Protein AF-D4J8K8-F1 (afdb_monomer_lite)

Radius of gyration: 15.93 Å; chains: 1; bounding box: 32×34×40 Å

Secondary structure (DSSP, 8-state):
----PPPHHHHHHHHHHHHHHHHHHHHHHHTTT-SS-EEEEE-TTS-EEEEETTTTEEEEE-TT---EEEE-------

Structure (mmCIF, N/CA/C/O backbone):
data_AF-D4J8K8-F1
#
_entry.id   AF-D4J8K8-F1
#
loop_
_atom_site.group_PDB
_atom_site.id
_atom_site.type_symbol
_atom_site.label_atom_id
_atom_site.label_alt_id
_atom_site.label_comp_id
_atom_site.label_asym_id
_atom_site.label_entity_id
_atom_site.label_seq_id
_atom_site.pdbx_PDB_ins_code
_atom_site.Cartn_x
_atom_site.Cartn_y
_atom_site.Cartn_z
_atom_site.occupancy
_atom_site.B_iso_or_equiv
_atom_site.auth_seq_id
_atom_site.auth_comp_id
_atom_site.auth_asym_id
_atom_site.auth_atom_id
_atom_site.pdbx_PDB_model_num
ATOM 1 N N . MET A 1 1 ? -17.046 11.919 19.368 1.00 47.59 1 MET A N 1
ATOM 2 C CA . MET A 1 1 ? -17.025 10.477 19.045 1.00 47.59 1 MET A CA 1
ATOM 3 C C . MET A 1 1 ? -15.786 9.886 19.685 1.00 47.59 1 MET A C 1
ATOM 5 O O . MET A 1 1 ? -14.707 10.407 19.437 1.00 47.59 1 MET A O 1
ATOM 9 N N . GLU A 1 2 ? -15.925 8.874 20.538 1.00 55.88 2 GLU A N 1
ATOM 10 C CA . GLU A 1 2 ? -14.761 8.135 21.034 1.00 55.88 2 GLU A CA 1
ATOM 11 C C . GLU A 1 2 ? -14.184 7.301 19.889 1.00 55.88 2 GLU A C 1
ATOM 13 O O . GLU A 1 2 ? -14.870 6.458 19.310 1.00 55.88 2 GLU A O 1
ATOM 18 N N . VAL A 1 3 ? -12.929 7.570 19.531 1.00 67.75 3 VAL A N 1
ATOM 19 C CA . VAL A 1 3 ? -12.178 6.729 18.599 1.00 67.75 3 VAL A CA 1
ATOM 20 C C . VAL A 1 3 ? -11.953 5.397 19.305 1.00 67.75 3 VAL A C 1
ATOM 22 O O . VAL A 1 3 ? -11.214 5.340 20.290 1.00 67.75 3 VAL A O 1
ATOM 25 N N . LYS A 1 4 ? -12.602 4.328 18.832 1.00 78.62 4 LYS A N 1
ATOM 26 C CA . LYS A 1 4 ? -12.292 2.974 19.301 1.00 78.62 4 LYS A CA 1
ATOM 27 C C . LYS A 1 4 ? -10.825 2.703 18.981 1.00 78.62 4 LYS A C 1
ATOM 29 O O . LYS A 1 4 ? -10.449 2.612 17.816 1.00 78.62 4 LYS A O 1
ATOM 34 N N . LYS A 1 5 ? -9.990 2.634 20.018 1.00 83.94 5 LYS A N 1
ATOM 35 C CA . LYS A 1 5 ? -8.591 2.235 19.869 1.00 83.94 5 LYS A CA 1
ATOM 36 C C . LYS A 1 5 ? -8.560 0.753 19.524 1.00 83.94 5 LYS A C 1
ATOM 38 O O . LYS A 1 5 ? -9.105 -0.048 20.278 1.00 83.94 5 LYS A O 1
ATOM 43 N N . LEU A 1 6 ? -7.923 0.419 18.407 1.00 87.12 6 LEU A N 1
ATOM 44 C CA . LEU A 1 6 ? -7.617 -0.965 18.069 1.00 87.12 6 LEU A CA 1
ATOM 45 C C . LEU A 1 6 ? -6.620 -1.517 19.091 1.00 87.12 6 LEU A C 1
ATOM 47 O O . LEU A 1 6 ? -5.655 -0.843 19.466 1.00 87.12 6 LEU A O 1
ATOM 51 N N . SER A 1 7 ? -6.855 -2.741 19.537 1.00 93.88 7 SER A N 1
ATOM 52 C CA . SER A 1 7 ? -5.878 -3.524 20.280 1.00 93.88 7 SER A CA 1
ATOM 53 C C . SER A 1 7 ? -4.712 -3.933 19.376 1.00 93.88 7 SER A C 1
ATOM 55 O O . SER A 1 7 ? -4.818 -3.974 18.150 1.00 93.88 7 SER A O 1
ATOM 57 N N . GLU A 1 8 ? -3.583 -4.295 19.984 1.00 94.75 8 GLU A N 1
ATOM 58 C CA . GLU A 1 8 ? -2.428 -4.813 19.243 1.00 94.75 8 GLU A CA 1
ATOM 59 C C . GLU A 1 8 ? -2.777 -6.066 18.417 1.00 94.75 8 GLU A C 1
ATOM 61 O O . GLU A 1 8 ? -2.252 -6.251 17.320 1.00 94.75 8 GLU A O 1
ATOM 66 N N . ALA A 1 9 ? -3.678 -6.917 18.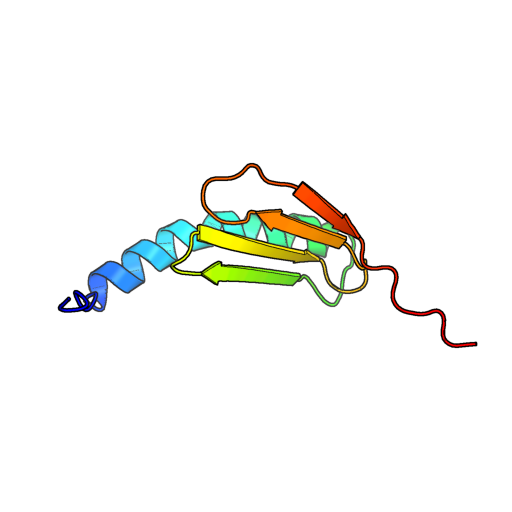922 1.00 95.81 9 ALA A N 1
ATOM 67 C CA . ALA A 1 9 ? -4.122 -8.121 18.224 1.00 95.81 9 ALA A CA 1
ATOM 68 C C . ALA A 1 9 ? -4.889 -7.785 16.935 1.00 95.81 9 ALA A C 1
ATOM 70 O O . ALA A 1 9 ? -4.567 -8.337 15.885 1.00 95.81 9 ALA A O 1
ATOM 71 N N . GLU A 1 10 ? -5.823 -6.831 16.998 1.00 94.25 10 GLU A N 1
ATOM 72 C CA . GLU A 1 10 ? -6.581 -6.365 15.829 1.00 94.25 10 GLU A CA 1
ATOM 73 C C . GLU A 1 10 ? -5.659 -5.719 14.786 1.00 94.25 10 GLU A C 1
ATOM 75 O O . GLU A 1 10 ? -5.781 -5.993 13.595 1.00 94.25 10 GLU A O 1
ATOM 80 N N . ILE A 1 11 ? -4.675 -4.920 15.221 1.00 93.62 11 ILE A N 1
ATOM 81 C CA . ILE A 1 11 ? -3.684 -4.330 14.306 1.00 93.62 11 ILE A CA 1
ATOM 82 C C . ILE A 1 11 ? -2.883 -5.431 13.596 1.00 93.62 11 ILE A C 1
ATOM 84 O O . ILE A 1 11 ? -2.695 -5.368 12.382 1.00 93.62 11 ILE A O 1
ATOM 88 N N . LYS A 1 12 ? -2.431 -6.462 14.322 1.00 95.81 12 LYS A N 1
ATOM 89 C CA . LYS A 1 12 ? -1.680 -7.583 13.732 1.00 95.81 12 LYS A CA 1
ATOM 90 C C . LYS A 1 12 ? -2.501 -8.367 12.716 1.00 95.81 12 LYS A C 1
ATOM 92 O O . LYS A 1 12 ? -1.941 -8.802 11.713 1.00 95.81 12 LYS A O 1
ATOM 97 N N . GLU A 1 13 ? -3.788 -8.566 12.975 1.00 96.50 13 GLU A N 1
ATOM 98 C CA . GLU A 1 13 ? -4.695 -9.241 12.046 1.00 96.50 13 GLU A CA 1
ATOM 99 C C . GLU A 1 13 ? -4.853 -8.437 10.751 1.00 96.50 13 GLU A C 1
ATOM 101 O O . GLU A 1 13 ? -4.585 -8.967 9.675 1.00 96.50 13 GLU A O 1
ATOM 106 N N . ILE A 1 14 ? -5.118 -7.130 10.854 1.00 93.50 14 ILE A N 1
ATOM 107 C CA . ILE A 1 14 ? -5.187 -6.223 9.695 1.00 93.50 14 ILE A CA 1
ATOM 108 C C . ILE A 1 14 ? -3.879 -6.256 8.892 1.00 93.50 14 ILE A C 1
ATOM 110 O O . ILE A 1 14 ? -3.896 -6.342 7.664 1.00 93.50 14 ILE A O 1
ATOM 114 N N . CYS A 1 15 ? -2.726 -6.217 9.568 1.00 95.38 15 CYS A N 1
ATOM 115 C CA . CYS A 1 15 ? -1.435 -6.292 8.892 1.00 95.38 15 CYS A CA 1
ATOM 116 C C . CYS A 1 15 ? -1.229 -7.630 8.171 1.00 95.38 15 CYS A C 1
ATOM 118 O O . CYS A 1 15 ? -0.697 -7.628 7.065 1.00 95.38 15 CYS A O 1
ATOM 120 N N . ARG A 1 16 ? -1.643 -8.759 8.760 1.00 96.88 16 ARG A N 1
ATOM 121 C CA . ARG A 1 16 ? -1.531 -10.080 8.118 1.00 96.88 16 ARG A CA 1
ATOM 122 C C . ARG A 1 16 ? -2.336 -10.161 6.828 1.00 96.88 16 ARG A C 1
ATOM 124 O O . ARG A 1 16 ? -1.811 -10.669 5.844 1.00 96.88 16 ARG A O 1
ATOM 131 N N . GLU A 1 17 ? -3.544 -9.608 6.823 1.00 96.25 17 GLU A N 1
ATOM 132 C CA . GLU A 1 17 ? -4.383 -9.536 5.622 1.00 96.25 17 GLU A CA 1
ATOM 133 C C . GLU A 1 17 ? -3.766 -8.639 4.538 1.00 96.25 17 GLU A C 1
ATOM 135 O O . GLU A 1 17 ? -3.856 -8.937 3.351 1.00 96.25 17 GLU A O 1
ATOM 140 N N . ALA A 1 18 ? -3.072 -7.561 4.918 1.00 93.31 18 ALA A N 1
ATOM 141 C CA . ALA A 1 18 ? -2.443 -6.656 3.954 1.00 93.31 18 ALA A CA 1
ATOM 142 C C . ALA A 1 18 ? -1.210 -7.260 3.248 1.00 93.31 18 ALA A C 1
ATOM 144 O O . ALA A 1 18 ? -0.957 -6.939 2.083 1.00 93.31 18 ALA A O 1
ATOM 145 N N . ILE A 1 19 ? -0.444 -8.129 3.924 1.00 95.56 19 ILE A N 1
ATOM 146 C CA . ILE A 1 19 ? 0.819 -8.708 3.420 1.00 95.56 19 ILE A CA 1
ATOM 147 C C . ILE A 1 19 ? 0.709 -9.294 2.002 1.00 95.56 19 ILE A C 1
ATOM 149 O O . ILE A 1 19 ? 1.460 -8.831 1.141 1.00 95.56 19 ILE A O 1
ATOM 153 N N . PRO A 1 20 ? -0.195 -10.249 1.696 1.00 96.69 20 PRO A N 1
ATOM 154 C CA . PRO A 1 20 ? -0.231 -10.878 0.373 1.00 96.69 20 PRO A CA 1
ATOM 155 C C . PRO A 1 20 ? -0.490 -9.874 -0.759 1.00 96.69 20 PRO A C 1
ATOM 157 O O . PRO A 1 20 ? 0.044 -10.019 -1.860 1.00 96.69 20 PRO A O 1
ATOM 160 N N . HIS A 1 21 ? -1.268 -8.820 -0.496 1.00 93.50 21 HIS A N 1
ATOM 161 C CA . HIS A 1 21 ? -1.537 -7.766 -1.474 1.00 93.50 21 HIS A CA 1
ATOM 162 C C . HIS A 1 21 ? -0.309 -6.881 -1.712 1.00 93.50 21 HIS A C 1
ATOM 164 O O . HIS A 1 21 ? 0.008 -6.555 -2.858 1.00 93.50 21 HIS A O 1
ATOM 170 N N . ILE A 1 22 ? 0.415 -6.534 -0.644 1.00 92.75 22 ILE A N 1
ATOM 171 C CA . ILE A 1 22 ? 1.663 -5.770 -0.734 1.00 92.75 22 ILE A CA 1
ATOM 172 C C . ILE A 1 22 ? 2.722 -6.580 -1.490 1.00 92.75 22 ILE A C 1
ATOM 174 O O . ILE A 1 22 ? 3.362 -6.049 -2.396 1.00 92.75 22 ILE A O 1
ATOM 178 N N . GLU A 1 23 ? 2.888 -7.865 -1.172 1.00 94.31 23 GLU A N 1
ATOM 179 C CA . GLU A 1 23 ? 3.853 -8.745 -1.841 1.00 94.31 23 GLU A CA 1
ATOM 180 C C . GLU A 1 23 ? 3.552 -8.905 -3.335 1.00 94.31 23 GLU A C 1
ATOM 182 O O . GLU A 1 23 ? 4.471 -8.845 -4.156 1.00 94.31 23 GLU A O 1
ATOM 187 N N 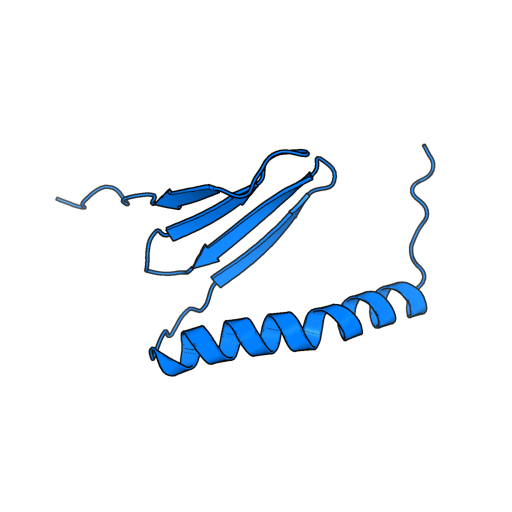. ALA A 1 24 ? 2.276 -9.038 -3.710 1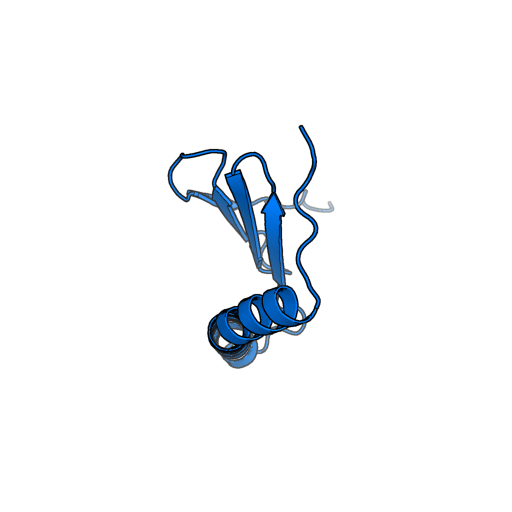.00 94.31 24 ALA A N 1
ATOM 188 C CA . ALA A 1 24 ? 1.863 -9.111 -5.109 1.00 94.31 24 ALA A CA 1
ATOM 189 C C . ALA A 1 24 ? 2.223 -7.833 -5.887 1.00 94.31 24 ALA A C 1
ATOM 191 O O . ALA A 1 24 ? 2.801 -7.916 -6.974 1.00 94.31 24 ALA A O 1
ATOM 192 N N . LEU A 1 25 ? 1.942 -6.654 -5.319 1.00 91.94 25 LEU A N 1
ATOM 193 C CA . LEU A 1 25 ? 2.310 -5.370 -5.924 1.00 91.94 25 LEU A CA 1
ATOM 194 C C . LEU A 1 25 ? 3.831 -5.214 -6.026 1.00 91.94 25 LEU A C 1
ATOM 196 O O . LEU A 1 25 ? 4.346 -4.843 -7.079 1.00 91.94 25 LEU A O 1
ATOM 200 N N . GLN A 1 26 ? 4.569 -5.551 -4.964 1.00 91.12 26 GLN A N 1
ATOM 201 C CA . GLN A 1 26 ? 6.028 -5.485 -4.980 1.00 91.12 26 GLN A CA 1
ATOM 202 C C . GLN A 1 26 ? 6.634 -6.398 -6.042 1.00 91.12 26 GLN A C 1
ATOM 204 O O . GLN A 1 26 ? 7.573 -5.985 -6.717 1.00 91.12 26 GLN A O 1
ATOM 209 N N . LYS A 1 27 ? 6.117 -7.621 -6.200 1.00 93.31 27 LYS A N 1
ATOM 210 C CA . LYS A 1 27 ? 6.595 -8.560 -7.217 1.00 93.31 27 LYS A CA 1
ATOM 211 C C . LYS A 1 27 ? 6.399 -7.996 -8.625 1.00 93.31 27 LYS A C 1
ATOM 213 O O . LYS A 1 27 ? 7.362 -7.927 -9.376 1.00 93.31 27 LYS A O 1
ATOM 218 N N . LEU A 1 28 ? 5.196 -7.508 -8.940 1.00 91.25 28 LEU A N 1
ATOM 219 C CA . LEU A 1 28 ? 4.886 -6.913 -10.248 1.00 91.25 28 LEU A CA 1
ATOM 220 C C . LEU A 1 28 ? 5.818 -5.751 -10.618 1.00 91.25 28 LEU A C 1
ATOM 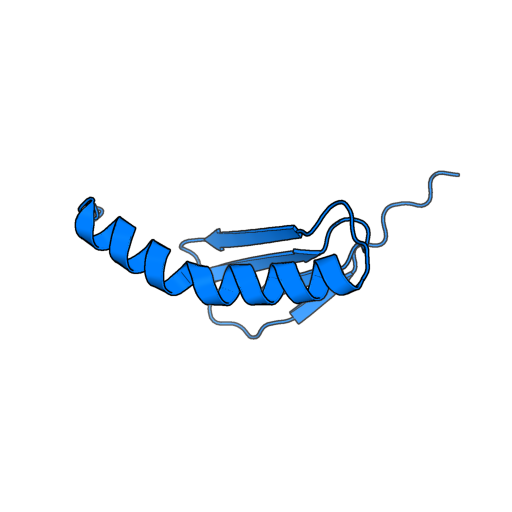222 O O . LEU A 1 28 ? 6.174 -5.592 -11.784 1.00 91.25 28 LEU A O 1
ATOM 226 N N . LEU A 1 29 ? 6.197 -4.937 -9.633 1.00 90.06 29 LEU A N 1
ATOM 227 C CA . LEU A 1 29 ? 7.076 -3.785 -9.832 1.00 90.06 29 LEU A CA 1
ATOM 228 C C . LEU A 1 29 ? 8.558 -4.194 -9.910 1.00 90.06 29 LEU A C 1
ATOM 230 O O . LEU A 1 29 ? 9.295 -3.682 -10.752 1.00 90.06 29 LEU A O 1
ATOM 234 N N . LYS A 1 30 ? 8.993 -5.156 -9.087 1.00 89.06 30 LYS A N 1
ATOM 235 C CA . LYS A 1 30 ? 10.360 -5.708 -9.118 1.00 89.06 30 LYS A CA 1
ATOM 236 C C . LYS A 1 30 ? 10.655 -6.466 -10.409 1.00 89.06 30 LYS A C 1
ATOM 238 O O . LYS A 1 30 ? 11.753 -6.327 -10.935 1.00 89.06 30 LYS A O 1
ATOM 243 N N . ASP A 1 31 ? 9.680 -7.198 -10.948 1.00 92.00 31 ASP A N 1
ATOM 244 C CA . ASP A 1 31 ? 9.799 -7.907 -12.231 1.00 92.00 31 ASP A CA 1
ATOM 245 C C . ASP A 1 31 ? 10.031 -6.937 -13.414 1.00 92.00 31 ASP A C 1
ATOM 247 O O . ASP A 1 31 ? 10.421 -7.362 -14.498 1.00 92.00 31 ASP A O 1
ATOM 251 N N . ARG A 1 32 ? 9.824 -5.626 -13.206 1.00 87.50 32 ARG A N 1
ATOM 252 C CA . ARG A 1 32 ? 10.120 -4.539 -14.156 1.00 87.50 32 ARG A CA 1
ATOM 253 C C . ARG A 1 32 ? 11.393 -3.755 -13.815 1.00 87.50 32 ARG A C 1
ATOM 255 O O . ARG A 1 32 ? 11.585 -2.660 -14.334 1.00 87.50 32 ARG A O 1
ATOM 262 N N . GLU A 1 33 ? 12.224 -4.280 -12.916 1.00 86.69 33 GLU A N 1
ATOM 263 C CA . GLU A 1 33 ? 13.501 -3.689 -12.487 1.00 86.69 33 GLU A CA 1
ATOM 264 C C . GLU A 1 33 ? 13.374 -2.283 -11.862 1.00 86.69 33 GLU A C 1
ATOM 266 O O . GLU A 1 33 ? 14.327 -1.500 -11.836 1.00 86.69 33 GLU A O 1
ATOM 271 N N . MET A 1 34 ? 12.201 -1.954 -11.308 1.00 83.81 34 MET A N 1
ATOM 272 C CA . MET A 1 34 ? 11.979 -0.672 -10.639 1.00 83.81 34 MET A CA 1
ATOM 273 C C . MET A 1 34 ? 12.743 -0.604 -9.312 1.00 83.81 34 MET A C 1
ATOM 275 O O . MET A 1 34 ? 12.594 -1.469 -8.446 1.00 83.81 34 MET A O 1
ATOM 279 N N . LYS A 1 35 ? 13.542 0.455 -9.132 1.00 78.94 35 LYS A N 1
ATOM 280 C CA . LYS A 1 35 ? 14.311 0.692 -7.895 1.00 78.94 35 LYS A CA 1
ATOM 281 C C . LYS A 1 35 ? 13.431 1.220 -6.763 1.00 78.94 35 LYS A C 1
ATOM 283 O O . LYS A 1 35 ? 13.604 0.824 -5.613 1.00 78.94 35 LYS A O 1
ATOM 288 N N . ASN A 1 36 ? 12.474 2.076 -7.110 1.00 80.94 36 ASN A N 1
ATOM 289 C CA . ASN A 1 36 ? 11.477 2.650 -6.219 1.00 80.94 36 ASN A CA 1
ATOM 290 C C . ASN A 1 36 ? 10.110 2.083 -6.616 1.00 80.94 36 ASN A C 1
ATOM 292 O O . ASN A 1 36 ? 9.731 2.168 -7.777 1.00 80.94 36 ASN A O 1
ATOM 296 N N . LEU A 1 37 ? 9.384 1.462 -5.682 1.00 85.62 37 LEU A N 1
ATOM 297 C CA . LEU A 1 37 ? 8.171 0.708 -6.029 1.00 85.62 37 LEU A CA 1
ATOM 298 C C . LEU A 1 37 ? 6.920 1.599 -6.004 1.00 85.62 37 LEU A C 1
ATOM 300 O O . LEU A 1 37 ? 6.231 1.743 -7.011 1.00 85.62 37 LEU A O 1
ATOM 304 N N . GLY A 1 38 ? 6.630 2.219 -4.863 1.00 89.12 38 GLY A N 1
ATOM 305 C CA . GLY A 1 38 ? 5.446 3.056 -4.707 1.00 89.12 38 GLY A CA 1
ATOM 306 C C . GLY A 1 38 ? 5.029 3.254 -3.257 1.00 89.12 38 GLY A C 1
ATOM 307 O O . GLY A 1 38 ? 5.696 2.779 -2.332 1.00 89.12 38 GLY A O 1
ATOM 308 N N . SER A 1 39 ? 3.894 3.920 -3.071 1.00 91.06 39 SER A N 1
ATOM 309 C CA . SER A 1 39 ? 3.207 4.095 -1.788 1.00 91.06 39 SER A CA 1
ATOM 310 C C . SER A 1 39 ? 1.716 3.820 -1.930 1.00 91.06 39 SER A C 1
ATOM 312 O O . SER A 1 39 ? 1.140 4.008 -2.997 1.00 91.06 39 SER A O 1
ATOM 314 N N . LEU A 1 40 ? 1.096 3.369 -0.839 1.00 93.00 40 LEU A N 1
ATOM 315 C CA . LEU A 1 40 ? -0.344 3.157 -0.727 1.00 93.00 40 LEU A CA 1
ATOM 316 C C . LEU A 1 40 ? -0.848 3.922 0.501 1.00 93.00 40 LEU A C 1
ATOM 318 O O . LEU A 1 40 ? -0.354 3.707 1.610 1.00 93.00 40 LEU A O 1
ATOM 322 N N . THR A 1 41 ? -1.809 4.817 0.305 1.00 92.62 41 THR A N 1
ATOM 323 C CA . THR A 1 41 ? -2.380 5.672 1.350 1.00 92.62 41 THR A CA 1
ATOM 324 C C . THR A 1 41 ? -3.882 5.455 1.437 1.00 92.62 41 THR A C 1
ATOM 326 O O . THR A 1 41 ? -4.562 5.348 0.418 1.00 92.62 41 THR A O 1
ATOM 329 N N . PHE A 1 42 ? -4.396 5.426 2.666 1.00 91.06 42 PHE A N 1
ATOM 330 C CA . PHE A 1 42 ? -5.819 5.355 2.974 1.00 91.06 42 PHE A CA 1
ATOM 331 C C . PHE A 1 42 ? -6.161 6.450 3.980 1.00 91.06 42 PHE A C 1
ATOM 333 O O . PHE A 1 42 ? -5.468 6.601 4.989 1.00 91.06 42 PHE A O 1
ATOM 340 N N . SER A 1 43 ? -7.244 7.173 3.733 1.00 90.50 43 SER A N 1
ATOM 341 C CA . SER A 1 43 ? -7.740 8.231 4.606 1.00 90.50 43 SER A CA 1
ATOM 342 C C . SER A 1 43 ? -9.142 7.903 5.109 1.00 90.50 43 SER A C 1
ATOM 344 O O . SER A 1 43 ? -9.927 7.221 4.449 1.00 90.50 43 SER A O 1
ATOM 346 N N . ALA A 1 44 ? -9.476 8.419 6.292 1.00 87.50 44 ALA A N 1
ATOM 347 C CA . ALA A 1 44 ? -10.774 8.193 6.932 1.00 87.50 44 ALA A CA 1
ATOM 348 C C . ALA A 1 44 ? -11.966 8.770 6.143 1.00 87.50 44 ALA A C 1
ATOM 350 O O . ALA A 1 44 ? -13.098 8.349 6.352 1.00 87.50 44 ALA A O 1
ATOM 351 N N . ASP A 1 45 ? -11.718 9.714 5.236 1.00 88.12 45 ASP A N 1
ATOM 352 C CA . ASP A 1 45 ? -12.713 10.295 4.331 1.00 88.12 45 ASP A CA 1
ATOM 353 C C . ASP A 1 45 ? -12.975 9.432 3.081 1.00 88.12 45 ASP A C 1
ATOM 355 O O . ASP A 1 45 ? -13.702 9.854 2.185 1.00 88.12 45 ASP A O 1
ATOM 359 N N . GLY A 1 46 ? -12.392 8.230 3.005 1.00 87.62 46 GLY A N 1
ATOM 360 C CA . GLY A 1 46 ? -12.522 7.320 1.868 1.00 87.62 46 GLY A CA 1
ATOM 361 C C . GLY A 1 46 ? -11.545 7.607 0.729 1.00 87.62 46 GLY A C 1
ATOM 362 O O . GLY A 1 46 ? -11.614 6.948 -0.310 1.00 87.62 46 GLY A O 1
ATOM 363 N N . TYR A 1 47 ? -10.627 8.564 0.893 1.00 91.19 47 TYR A N 1
ATOM 364 C CA . TYR A 1 47 ? -9.551 8.768 -0.066 1.00 91.19 47 TYR A CA 1
ATOM 365 C C . TYR A 1 47 ? -8.558 7.599 -0.041 1.00 91.19 47 TYR A C 1
ATOM 367 O O . TYR A 1 47 ? -8.087 7.187 1.021 1.00 91.19 47 TYR A O 1
ATOM 375 N N . VAL A 1 48 ? -8.232 7.070 -1.221 1.00 93.75 48 VAL A N 1
ATOM 376 C CA . VAL A 1 48 ? -7.213 6.030 -1.409 1.00 93.75 48 VAL A CA 1
ATOM 377 C C . VAL A 1 48 ? -6.309 6.432 -2.558 1.00 93.75 48 VAL A C 1
ATOM 379 O O . VAL A 1 48 ? -6.814 6.763 -3.631 1.00 93.75 48 VAL A O 1
ATOM 382 N N . THR A 1 49 ? -4.995 6.345 -2.371 1.00 93.75 49 THR A N 1
ATOM 383 C CA . THR A 1 49 ? -4.024 6.505 -3.459 1.00 93.75 49 THR A CA 1
ATOM 384 C C . THR A 1 49 ? -2.992 5.408 -3.474 1.00 93.75 49 THR A C 1
ATOM 386 O O . THR A 1 49 ? -2.485 5.009 -2.432 1.00 93.75 49 THR A O 1
ATOM 389 N N . PHE A 1 50 ? -2.658 4.954 -4.674 1.00 94.25 50 PHE A N 1
ATOM 390 C CA . PHE A 1 50 ? -1.506 4.119 -4.949 1.00 94.25 50 PHE A CA 1
ATOM 391 C C . PHE A 1 50 ? -0.643 4.801 -6.006 1.00 94.25 50 PHE A C 1
ATOM 393 O O . PHE A 1 50 ? -1.030 4.859 -7.175 1.00 94.25 50 PHE A O 1
ATOM 400 N N . SER A 1 51 ? 0.509 5.320 -5.598 1.00 92.88 51 SER A N 1
ATOM 401 C CA . SER A 1 51 ? 1.437 6.022 -6.484 1.00 92.88 51 SER A CA 1
ATOM 402 C C . SER A 1 51 ? 2.550 5.066 -6.906 1.00 92.88 51 SER A C 1
ATOM 404 O O . SER A 1 51 ? 3.196 4.451 -6.056 1.00 92.88 51 SER A O 1
ATOM 406 N N . VAL A 1 52 ? 2.789 4.947 -8.213 1.00 92.00 52 VAL A N 1
ATOM 407 C CA . VAL A 1 52 ? 3.876 4.136 -8.773 1.00 92.00 52 VAL A CA 1
ATOM 408 C C . VAL A 1 52 ? 5.059 5.059 -9.047 1.00 92.00 52 VAL A C 1
ATOM 410 O O . VAL A 1 52 ? 5.024 5.889 -9.960 1.00 92.00 52 VAL A O 1
ATOM 413 N N . TYR A 1 53 ? 6.099 4.944 -8.224 1.00 88.56 53 TYR A N 1
ATOM 414 C CA . TYR A 1 53 ? 7.228 5.875 -8.244 1.00 88.56 53 TYR A CA 1
ATOM 415 C C . TYR A 1 53 ? 7.957 5.892 -9.591 1.00 88.56 53 TYR A C 1
ATOM 417 O O . TYR A 1 53 ? 7.929 4.918 -10.335 1.00 88.56 53 TYR A O 1
ATOM 425 N N . ASP A 1 54 ? 8.571 7.032 -9.911 1.00 83.56 54 ASP A N 1
ATOM 426 C CA . ASP A 1 54 ? 9.318 7.303 -11.151 1.00 83.56 54 ASP A CA 1
ATOM 427 C C . ASP A 1 54 ? 8.492 7.232 -12.455 1.00 83.56 54 ASP A C 1
ATOM 429 O O . ASP A 1 54 ? 9.011 7.526 -13.529 1.00 83.56 54 ASP A O 1
ATOM 433 N N . THR A 1 55 ? 7.199 6.892 -12.385 1.00 86.31 55 THR A N 1
ATOM 434 C CA . THR A 1 55 ? 6.322 6.807 -13.566 1.00 86.31 55 THR A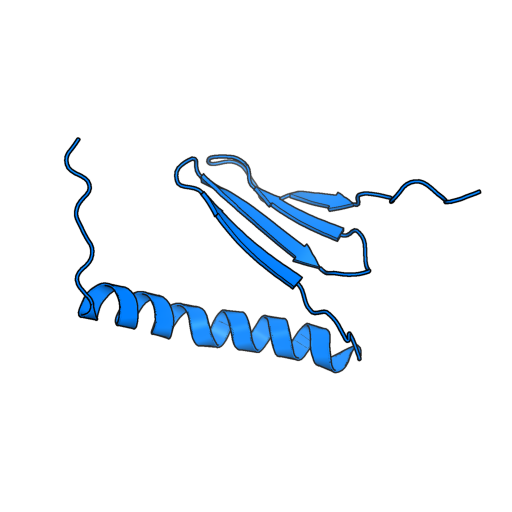 CA 1
ATOM 435 C C . THR A 1 55 ? 5.376 7.995 -13.723 1.00 86.31 55 THR A C 1
ATOM 437 O O . THR A 1 55 ? 4.793 8.157 -14.788 1.00 86.31 55 THR A O 1
ATOM 440 N N . GLY A 1 56 ? 5.169 8.786 -12.665 1.00 87.19 56 GLY A N 1
ATOM 441 C CA . GLY A 1 56 ? 4.146 9.839 -12.623 1.00 87.19 56 GLY A CA 1
ATOM 442 C C . GLY A 1 56 ? 2.706 9.315 -12.540 1.00 87.19 56 GLY A C 1
ATOM 443 O O . GLY A 1 56 ? 1.770 10.112 -12.493 1.00 87.19 56 GLY A O 1
ATOM 444 N N . TRP A 1 57 ? 2.493 7.993 -12.527 1.00 91.62 57 TRP A N 1
ATOM 445 C CA . TRP A 1 57 ? 1.163 7.389 -12.477 1.00 91.62 57 TRP A CA 1
ATOM 446 C C . TRP A 1 57 ? 0.687 7.140 -11.045 1.00 91.62 57 TRP A C 1
ATOM 448 O O . TRP A 1 57 ? 1.418 6.637 -10.190 1.00 91.62 57 TRP A O 1
ATOM 458 N N . GLU A 1 58 ? -0.592 7.421 -10.816 1.00 93.88 58 GLU A N 1
ATOM 459 C CA . GLU A 1 58 ? -1.286 7.183 -9.555 1.00 93.88 58 GLU A CA 1
ATOM 460 C C . GLU A 1 58 ? -2.673 6.582 -9.812 1.00 93.88 58 GLU A C 1
ATOM 462 O O . GLU A 1 58 ? -3.433 7.062 -10.651 1.00 93.88 58 GLU A O 1
ATOM 467 N N . LEU A 1 59 ? -3.040 5.550 -9.056 1.00 94.25 59 LEU A N 1
ATOM 468 C CA . LEU A 1 59 ? -4.426 5.112 -8.925 1.00 94.25 59 LEU A CA 1
ATOM 469 C C . LEU A 1 59 ? -5.045 5.823 -7.720 1.00 94.25 59 LEU A C 1
ATOM 471 O O . LEU A 1 59 ? -4.563 5.658 -6.605 1.00 94.25 59 LEU A O 1
ATOM 475 N N . ALA A 1 60 ? -6.124 6.572 -7.922 1.00 94.12 60 ALA A N 1
ATOM 476 C CA . ALA A 1 60 ? -6.761 7.365 -6.878 1.00 94.12 60 ALA A CA 1
ATOM 477 C C . ALA A 1 60 ? -8.267 7.097 -6.788 1.00 94.12 60 ALA A C 1
ATOM 479 O O . ALA A 1 60 ? -8.947 6.940 -7.801 1.00 94.12 60 ALA A O 1
ATOM 480 N N . LYS A 1 61 ? -8.809 7.124 -5.575 1.00 94.12 61 LYS A N 1
ATOM 481 C CA . LYS A 1 61 ? -10.243 7.149 -5.283 1.00 94.12 61 LYS A CA 1
ATOM 482 C C . LYS A 1 61 ? -10.510 8.256 -4.271 1.00 94.12 61 LYS A C 1
ATOM 484 O O . LYS A 1 61 ? -9.737 8.435 -3.338 1.00 94.12 61 LYS A O 1
ATOM 489 N N . SER A 1 62 ? -11.606 8.986 -4.449 1.00 89.69 62 SER A N 1
ATOM 490 C CA . SER A 1 62 ? -12.061 10.017 -3.510 1.00 89.69 62 SER A CA 1
ATOM 491 C C . SER A 1 62 ? -13.417 9.617 -2.933 1.00 89.69 62 SER A C 1
ATOM 493 O O . SER A 1 62 ? -14.345 9.347 -3.699 1.00 89.69 62 SER A O 1
ATOM 495 N N . GLY A 1 63 ? -13.544 9.589 -1.604 1.00 86.06 63 GLY A N 1
ATOM 496 C CA . GLY A 1 63 ? -14.790 9.217 -0.929 1.00 86.06 63 GLY A CA 1
ATOM 497 C C . GLY A 1 63 ? -15.301 7.832 -1.330 1.00 86.06 63 GLY A C 1
ATOM 498 O O . GLY A 1 63 ? -14.535 6.886 -1.491 1.00 86.06 63 GLY A O 1
ATOM 499 N N . GLU A 1 64 ? -16.608 7.715 -1.555 1.00 80.56 64 GLU A N 1
ATOM 500 C CA . GLU A 1 64 ? -17.236 6.482 -2.056 1.00 80.56 64 GLU A CA 1
ATOM 501 C C . GLU A 1 64 ? -17.179 6.336 -3.587 1.00 80.56 64 GLU A C 1
ATOM 503 O O . GLU A 1 64 ? -17.805 5.442 -4.150 1.00 80.56 64 GLU A O 1
ATOM 508 N N . GLY A 1 65 ? -16.417 7.190 -4.275 1.00 85.44 65 GLY A N 1
ATOM 509 C CA . GLY A 1 65 ? -16.310 7.170 -5.730 1.00 85.44 65 GLY A CA 1
ATOM 510 C C . GLY A 1 65 ? -15.608 5.934 -6.305 1.00 85.44 65 GLY A C 1
ATOM 511 O O . GLY A 1 65 ? -15.141 5.036 -5.599 1.00 85.44 65 GLY A O 1
ATOM 512 N N . GLU A 1 66 ? -15.504 5.913 -7.630 1.00 91.50 66 GLU A N 1
ATOM 513 C CA . GLU A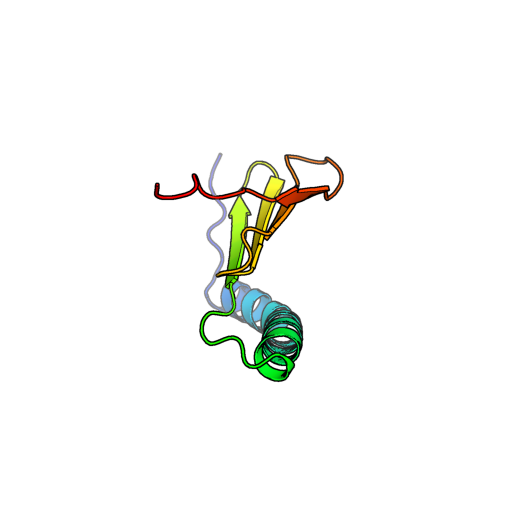 1 66 ? -14.749 4.901 -8.370 1.00 91.50 66 GLU A CA 1
ATOM 514 C C . GLU A 1 66 ? -13.247 5.213 -8.391 1.00 91.50 66 GLU A C 1
ATOM 516 O O . GLU A 1 66 ? -12.827 6.369 -8.274 1.00 91.50 66 GLU A O 1
ATOM 521 N N . TYR A 1 67 ? -12.436 4.172 -8.583 1.00 93.56 67 TYR A N 1
ATOM 522 C CA . TYR A 1 67 ? -11.006 4.328 -8.822 1.00 93.56 67 TYR A CA 1
ATOM 523 C C . TYR A 1 67 ? -10.749 4.964 -10.189 1.00 93.56 67 TYR A C 1
ATOM 525 O O . TYR A 1 67 ? -11.349 4.590 -11.195 1.00 93.56 67 TYR A O 1
ATOM 533 N N . ARG A 1 68 ? -9.814 5.910 -10.228 1.00 93.25 68 ARG A N 1
ATOM 534 C CA . ARG A 1 68 ? -9.384 6.618 -11.431 1.00 93.25 68 ARG A CA 1
ATOM 535 C C . ARG A 1 68 ? -7.872 6.599 -11.525 1.00 93.25 68 ARG A C 1
ATOM 537 O O . ARG A 1 68 ? -7.179 6.798 -10.532 1.00 93.25 68 ARG A O 1
ATOM 544 N N . LEU A 1 69 ? -7.377 6.391 -12.735 1.00 93.88 69 LEU A N 1
ATOM 545 C CA . LEU A 1 69 ? -5.961 6.508 -13.037 1.00 93.88 69 LEU A CA 1
ATOM 546 C C . LEU A 1 69 ? -5.634 7.981 -13.329 1.00 93.88 69 LEU A C 1
ATOM 548 O O . LEU A 1 69 ? -6.323 8.626 -14.120 1.00 93.88 69 LEU A O 1
ATOM 552 N N . LYS A 1 70 ? -4.599 8.506 -12.683 1.00 90.38 70 LYS A N 1
ATOM 553 C CA . LYS A 1 70 ? -4.046 9.847 -12.876 1.00 90.38 70 LYS A CA 1
ATOM 554 C C . LYS A 1 70 ? -2.598 9.733 -13.340 1.00 90.38 70 LYS A C 1
ATOM 556 O O . LYS A 1 70 ? -1.905 8.783 -12.985 1.00 90.38 70 LYS A O 1
ATOM 561 N N . HIS A 1 71 ? -2.154 10.721 -14.105 1.00 88.19 71 HIS A N 1
ATOM 562 C CA . HIS A 1 71 ? -0.767 10.870 -14.519 1.00 88.19 71 HIS A CA 1
ATOM 563 C C . HIS A 1 71 ? -0.361 12.319 -14.278 1.00 88.19 71 HIS A C 1
ATOM 565 O O . HIS A 1 71 ? -0.857 13.219 -14.960 1.00 88.19 71 HIS A O 1
ATOM 571 N N . GLU A 1 72 ? 0.490 12.552 -13.286 1.00 69.06 72 GLU A N 1
ATOM 572 C CA . GLU A 1 72 ? 1.140 13.845 -13.125 1.00 69.06 72 GLU A CA 1
ATOM 573 C C . GLU A 1 72 ? 2.393 13.844 -13.996 1.00 69.06 72 GLU A C 1
ATOM 575 O O . GLU A 1 72 ? 3.394 13.198 -13.693 1.00 69.06 72 GLU A O 1
ATOM 580 N N . ILE A 1 73 ? 2.318 14.561 -15.118 1.00 60.56 73 ILE A N 1
ATOM 581 C CA . ILE A 1 73 ? 3.505 14.909 -15.892 1.00 60.56 73 ILE A CA 1
ATOM 582 C C . ILE A 1 73 ? 4.244 15.941 -15.041 1.00 60.56 73 ILE A C 1
ATOM 584 O O . ILE A 1 73 ? 3.801 17.086 -14.931 1.00 60.56 73 ILE A O 1
ATOM 588 N N . GLY A 1 74 ? 5.330 15.525 -14.387 1.00 51.56 74 GLY A N 1
ATOM 589 C CA . GLY A 1 74 ? 6.255 16.461 -13.761 1.00 51.56 74 GLY A CA 1
ATOM 590 C C . GLY A 1 74 ? 6.688 17.496 -14.797 1.00 51.56 74 GLY A C 1
ATOM 591 O O . GLY A 1 74 ? 7.010 17.130 -15.926 1.00 51.56 74 GLY A O 1
ATOM 592 N N . LEU A 1 75 ? 6.623 18.776 -14.422 1.00 46.16 75 LEU A N 1
ATOM 593 C CA . LEU A 1 75 ? 7.163 19.903 -15.183 1.00 46.16 75 LEU A CA 1
ATOM 594 C C . LEU A 1 75 ? 8.489 19.497 -15.833 1.00 46.16 75 LEU A C 1
ATOM 596 O O . LEU A 1 75 ? 9.431 19.156 -15.122 1.00 46.16 75 LEU A O 1
ATOM 600 N N . GLU A 1 76 ? 8.541 19.524 -17.166 1.00 39.22 76 GLU A N 1
ATOM 601 C CA . GLU A 1 76 ? 9.793 19.402 -17.906 1.00 39.22 76 GLU A CA 1
ATOM 602 C C . GLU A 1 76 ? 10.773 20.440 -17.342 1.00 39.22 76 GLU A C 1
ATOM 604 O O . GLU A 1 76 ? 10.546 21.649 -17.459 1.00 39.22 76 GLU A O 1
ATOM 609 N N . GLU A 1 77 ? 11.847 19.982 -16.694 1.00 44.25 77 GLU A N 1
ATOM 610 C CA . GLU A 1 77 ? 13.010 20.834 -16.478 1.00 44.25 77 GLU A CA 1
ATOM 611 C C . GLU A 1 77 ? 13.559 21.184 -17.868 1.00 44.25 77 GLU A C 1
ATOM 613 O O . GLU A 1 77 ? 13.988 20.308 -18.620 1.00 44.25 77 GLU A O 1
ATOM 618 N N . LYS A 1 78 ? 13.439 22.466 -18.230 1.00 39.31 78 LYS A N 1
ATOM 619 C CA . LYS A 1 78 ? 14.063 23.057 -19.419 1.00 39.31 78 LYS A CA 1
ATOM 620 C C . LYS A 1 78 ? 15.579 23.091 -19.302 1.00 39.31 78 LYS A C 1
ATOM 622 O O . LYS A 1 78 ? 16.069 23.404 -18.195 1.00 39.31 78 LYS A O 1
#

Foldseek 3Di:
DDDPDDDPVRVVVVVVVCVVVVVVQVVVQVVVVDPAAWDWDADPQGWIWTDGPPFQWIFIDGHPGDIDIDGDPPPPPD

pLDDT: mean 85.83, std 14.04, range [39.22, 96.88]

Sequence (78 aa):
MEVKKLSEAEIKEICREAIPHIEALQKLLKDREMKNLGSLTFSADGYVTFSVYDTGWELAKSGEGEYRLKHEIGLEEK

Organism: NCBI:txid717962